Protein AF-A0A139D2P6-F1 (afdb_monomer)

Mean predicted aligned error: 5.19 Å

Secondary structure (DSSP, 8-state):
---GGG--HHHHHHHHTTT--HHHHHHHHHHHHHHHHHHHHHHHHTPPPPPPP-

Sequence (54 aa):
TKKPASVKKEDLDRLREFDLSDRDILDLNQVVAYFNYVNRTADGLGIELEAEHK

Radius of gyration: 14.96 Å; Cα contacts (8 Å, |Δi|>4): 11; chains: 1; bounding box: 28×34×33 Å

Foldseek 3Di:
DPCPVPDDPVNVVVVVVVVQDPVNVVVVVVVVVVVVVVVCVCVVVVNDDPDDDD

pLDDT: mean 91.06, std 13.29, range [41.25, 98.56]

Structure (mmCIF, N/CA/C/O backbone):
data_AF-A0A139D2P6-F1
#
_entry.id   AF-A0A139D2P6-F1
#
loop_
_atom_site.group_PDB
_atom_site.id
_atom_site.type_symbol
_atom_site.label_atom_id
_atom_site.label_alt_id
_atom_site.label_comp_id
_atom_site.label_asym_id
_atom_site.label_entity_id
_atom_site.label_seq_id
_atom_site.pdbx_PDB_ins_code
_atom_site.Cartn_x
_atom_site.Cartn_y
_atom_site.Cartn_z
_atom_site.occupancy
_atom_site.B_iso_or_equiv
_atom_site.auth_seq_id
_atom_site.auth_comp_id
_atom_site.auth_asym_id
_atom_site.auth_atom_id
_atom_site.pdbx_PDB_model_num
ATOM 1 N N . THR A 1 1 ? -4.043 0.686 -6.754 1.00 65.31 1 THR A N 1
ATOM 2 C CA . THR A 1 1 ? -3.543 1.952 -6.148 1.00 65.31 1 THR A CA 1
ATOM 3 C C . THR A 1 1 ? -3.692 3.092 -7.127 1.00 65.31 1 THR A C 1
ATOM 5 O O . THR A 1 1 ? -3.240 2.983 -8.256 1.00 65.31 1 THR A O 1
ATOM 8 N N . LYS A 1 2 ? -4.371 4.169 -6.722 1.00 92.06 2 LYS A N 1
ATOM 9 C CA . LYS A 1 2 ? -4.611 5.344 -7.586 1.00 92.06 2 LYS A CA 1
ATOM 10 C C . LYS A 1 2 ? -4.443 6.674 -6.845 1.00 92.06 2 LYS A C 1
ATOM 12 O O . LYS A 1 2 ? -4.047 7.655 -7.455 1.00 92.06 2 LYS A O 1
ATOM 17 N N . LYS A 1 3 ? -4.734 6.705 -5.539 1.00 96.38 3 LYS A N 1
ATOM 18 C CA . LYS A 1 3 ? -4.677 7.914 -4.703 1.00 96.38 3 LYS A CA 1
ATOM 19 C C . LYS A 1 3 ? -4.128 7.601 -3.297 1.00 96.38 3 LYS A C 1
ATOM 21 O O . LYS A 1 3 ? -4.886 7.653 -2.336 1.00 96.38 3 LYS A O 1
ATOM 26 N N . PRO A 1 4 ? -2.842 7.221 -3.154 1.00 94.62 4 PRO A N 1
ATOM 27 C CA . PRO A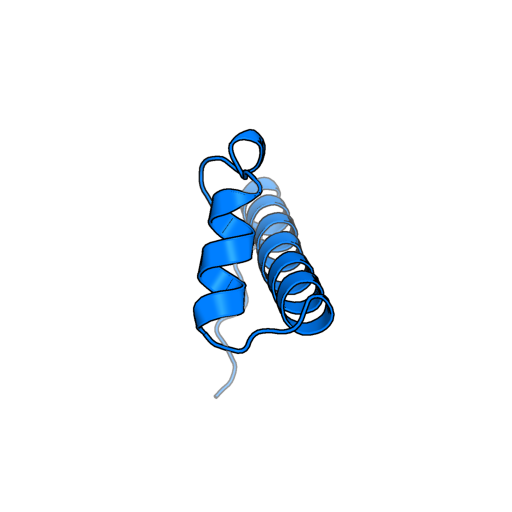 1 4 ? -2.285 6.815 -1.856 1.00 94.62 4 PRO A CA 1
ATOM 28 C C . PRO A 1 4 ? -2.344 7.935 -0.806 1.00 94.62 4 PRO A C 1
ATOM 30 O O . PRO A 1 4 ? -2.639 7.672 0.350 1.00 94.62 4 PRO A O 1
ATOM 33 N N . ALA A 1 5 ? -2.170 9.194 -1.219 1.00 96.50 5 ALA A N 1
ATOM 34 C CA . ALA A 1 5 ? -2.266 10.354 -0.330 1.00 96.50 5 ALA A CA 1
ATOM 35 C C . ALA A 1 5 ? -3.703 10.683 0.124 1.00 96.50 5 ALA A C 1
ATOM 37 O O . ALA A 1 5 ? -3.902 11.595 0.918 1.00 96.50 5 ALA A O 1
ATOM 38 N N . SER A 1 6 ? -4.715 9.989 -0.407 1.00 97.81 6 SER A N 1
ATOM 39 C CA . SER A 1 6 ? -6.117 10.185 -0.027 1.00 97.81 6 SER A CA 1
ATOM 40 C C . SER A 1 6 ? -6.614 9.172 1.001 1.00 97.81 6 SER A C 1
ATOM 42 O O . SER A 1 6 ? -7.786 9.258 1.349 1.00 97.81 6 SER A O 1
ATOM 44 N N . VAL A 1 7 ? -5.772 8.233 1.454 1.00 96.56 7 VAL A N 1
ATOM 45 C CA . VAL A 1 7 ? -6.134 7.276 2.510 1.00 96.56 7 VAL A CA 1
ATOM 46 C C . VAL A 1 7 ? -6.415 8.034 3.804 1.00 96.56 7 VAL A C 1
ATOM 48 O O . VAL A 1 7 ? -5.631 8.897 4.205 1.00 96.56 7 VAL A O 1
ATOM 51 N N . LYS A 1 8 ? -7.532 7.710 4.451 1.00 97.81 8 LYS A N 1
ATOM 52 C CA . LYS A 1 8 ? -7.958 8.311 5.718 1.00 97.81 8 LYS A CA 1
ATOM 53 C C . LYS A 1 8 ? -8.223 7.245 6.773 1.00 97.81 8 LYS A C 1
ATOM 55 O O . LYS A 1 8 ? -8.219 6.049 6.493 1.00 97.81 8 LYS A O 1
ATOM 60 N N . LYS A 1 9 ? -8.476 7.689 8.006 1.00 97.25 9 LYS A N 1
ATOM 61 C CA . LYS A 1 9 ? -8.777 6.798 9.129 1.00 97.25 9 LYS A CA 1
ATOM 62 C C . LYS A 1 9 ? -10.017 5.940 8.859 1.00 97.25 9 LYS A C 1
ATOM 64 O O . LYS A 1 9 ? -9.998 4.760 9.182 1.00 97.25 9 LYS A O 1
ATOM 69 N N . GLU A 1 10 ? -11.030 6.496 8.199 1.00 98.31 10 GLU A N 1
ATOM 70 C CA . GLU A 1 10 ? -12.270 5.787 7.874 1.00 98.31 10 GLU A CA 1
ATOM 71 C C . GLU A 1 10 ? -12.027 4.602 6.928 1.00 98.31 10 GLU A C 1
ATOM 73 O O . GLU A 1 10 ? -12.731 3.600 7.002 1.00 98.31 10 GLU A O 1
ATOM 78 N N . ASP A 1 11 ? -11.011 4.678 6.062 1.00 97.50 11 ASP A N 1
ATOM 79 C CA . ASP A 1 11 ? -10.627 3.543 5.219 1.00 97.50 11 ASP A CA 1
ATOM 80 C C . ASP A 1 11 ? -10.054 2.396 6.066 1.00 97.50 11 ASP A C 1
ATOM 82 O O . AS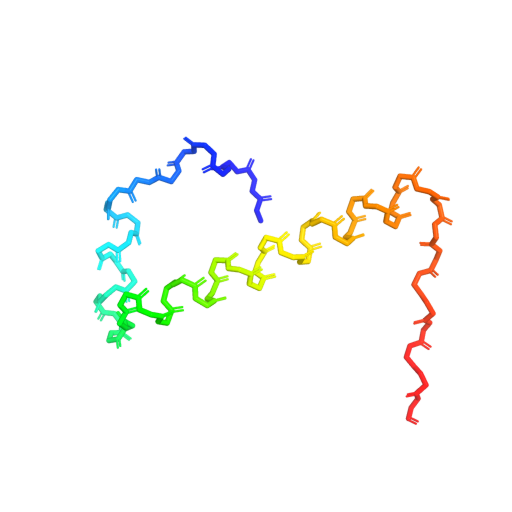P A 1 11 ? -10.312 1.233 5.771 1.00 97.50 11 ASP A O 1
ATOM 86 N N . LEU A 1 12 ? -9.311 2.714 7.134 1.00 97.56 12 LEU A N 1
ATOM 87 C CA . LEU A 1 12 ? -8.754 1.725 8.064 1.00 97.56 12 LEU A CA 1
ATOM 88 C C . LEU A 1 12 ? -9.839 1.133 8.965 1.00 97.56 12 LEU A C 1
ATOM 90 O O . LEU A 1 12 ? -9.852 -0.071 9.192 1.00 97.56 12 LEU A O 1
ATOM 94 N N . ASP A 1 13 ? -10.763 1.963 9.450 1.00 98.00 13 ASP A N 1
ATOM 95 C 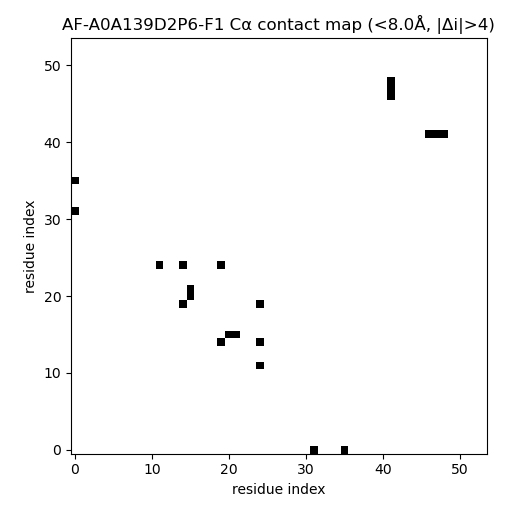CA . ASP A 1 13 ? -11.880 1.512 10.284 1.00 98.00 13 ASP A CA 1
ATOM 96 C C . ASP A 1 13 ? -12.761 0.515 9.519 1.00 98.00 13 ASP A C 1
ATOM 98 O O . ASP A 1 13 ? -13.079 -0.549 10.041 1.00 98.00 13 ASP A O 1
ATOM 102 N N . ARG A 1 14 ? -13.023 0.772 8.232 1.00 98.00 14 ARG A N 1
ATOM 103 C CA . ARG A 1 14 ? -13.723 -0.177 7.353 1.00 98.00 14 ARG A CA 1
ATOM 104 C C . ARG A 1 14 ? -12.986 -1.497 7.167 1.00 98.00 14 ARG A C 1
ATOM 106 O O . ARG A 1 14 ? -13.637 -2.505 6.947 1.00 98.00 14 ARG A O 1
ATOM 113 N N . LEU A 1 15 ? -11.653 -1.518 7.211 1.00 97.69 15 LEU A N 1
ATOM 114 C CA . LEU A 1 15 ? -10.895 -2.773 7.162 1.00 97.69 15 LEU A CA 1
ATOM 115 C C . LEU A 1 15 ? -11.020 -3.543 8.481 1.00 97.69 15 LEU A C 1
ATOM 117 O O . LEU A 1 15 ? -11.169 -4.762 8.456 1.00 97.69 15 LEU A O 1
ATOM 121 N N . ARG A 1 16 ? -11.032 -2.839 9.618 1.00 97.94 16 ARG A N 1
ATOM 122 C CA . ARG A 1 16 ? -11.243 -3.442 10.945 1.00 97.94 16 ARG A CA 1
ATOM 123 C C . ARG A 1 16 ? -12.635 -4.059 11.098 1.00 97.94 16 ARG A C 1
ATOM 125 O O . ARG A 1 16 ? -12.773 -5.038 11.817 1.00 97.94 16 ARG A O 1
ATOM 132 N N . GLU A 1 17 ? -13.645 -3.542 10.394 1.00 98.12 17 GLU A N 1
ATOM 133 C CA . GLU A 1 17 ? -14.982 -4.163 10.315 1.00 98.12 17 GLU A CA 1
ATOM 134 C C . GLU A 1 17 ? -14.960 -5.575 9.692 1.00 98.12 17 GLU A C 1
ATOM 136 O O . GLU A 1 17 ? -15.902 -6.338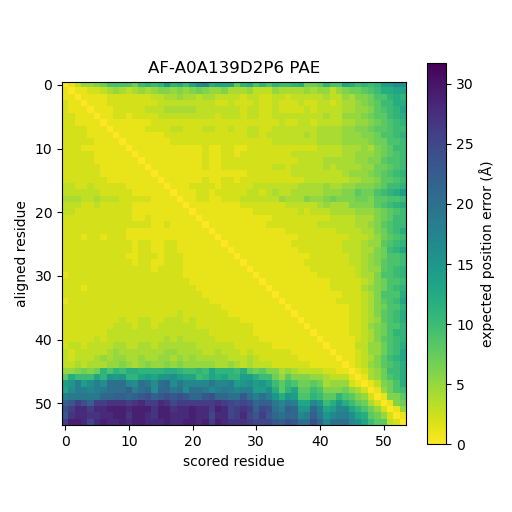 9.888 1.00 98.12 17 GLU A O 1
ATOM 141 N N . PHE A 1 18 ? -13.890 -5.940 8.974 1.00 97.31 18 PHE A N 1
ATOM 142 C CA . PHE A 1 18 ? -13.652 -7.291 8.448 1.00 97.31 18 PHE A CA 1
ATOM 143 C C . PHE A 1 18 ? -12.691 -8.113 9.325 1.00 97.31 18 PHE A C 1
ATOM 145 O O . PHE A 1 18 ? -12.014 -9.004 8.817 1.00 97.31 18 PHE A O 1
ATOM 152 N N . ASP A 1 19 ? -12.597 -7.796 10.621 1.00 97.44 19 ASP A N 1
ATOM 153 C CA . ASP A 1 19 ? -11.726 -8.461 11.603 1.00 97.44 19 ASP A CA 1
ATOM 154 C C . ASP A 1 19 ? -10.221 -8.409 11.272 1.00 97.44 19 ASP A C 1
ATOM 156 O O . ASP A 1 19 ? -9.422 -9.167 11.823 1.00 97.44 19 ASP A O 1
ATOM 160 N N . LEU A 1 20 ? -9.801 -7.482 10.403 1.00 98.06 20 LEU A N 1
ATOM 161 C CA . LEU A 1 20 ? -8.384 -7.224 10.164 1.00 98.06 20 LEU A CA 1
ATOM 162 C C . LEU A 1 20 ? -7.795 -6.457 11.350 1.00 98.06 20 LEU A C 1
ATOM 164 O O . LEU A 1 20 ? -8.220 -5.341 11.666 1.00 98.06 20 LEU A O 1
ATOM 168 N N . SER A 1 21 ? -6.776 -7.035 11.982 1.00 98.31 21 SER A N 1
ATOM 169 C CA . SER A 1 21 ? -5.997 -6.342 13.003 1.00 98.31 21 SER A CA 1
ATOM 170 C C . SER A 1 21 ? -5.138 -5.235 12.384 1.00 98.31 21 SER A C 1
ATOM 172 O O . SER A 1 21 ? -4.854 -5.228 11.185 1.00 98.31 21 SER A O 1
ATOM 174 N N . ASP A 1 22 ? -4.633 -4.317 13.211 1.00 98.19 22 ASP A N 1
ATOM 175 C CA . ASP A 1 22 ? -3.690 -3.288 12.747 1.00 98.19 22 ASP A CA 1
ATOM 176 C C . ASP A 1 22 ? -2.438 -3.893 12.094 1.00 98.19 22 ASP A C 1
ATOM 178 O O . ASP A 1 22 ? -1.854 -3.292 11.190 1.00 98.19 22 ASP A O 1
ATOM 182 N N . ARG A 1 23 ? -2.043 -5.099 12.521 1.00 98.44 23 ARG A N 1
ATOM 183 C CA . ARG A 1 23 ? -0.938 -5.828 11.905 1.00 98.44 23 ARG A CA 1
ATOM 184 C C . ARG A 1 23 ? -1.307 -6.349 10.519 1.00 98.44 23 ARG A C 1
ATOM 186 O O . ARG A 1 23 ? -0.525 -6.156 9.598 1.00 98.44 23 ARG A O 1
ATOM 193 N N . ASP A 1 24 ? -2.501 -6.911 10.347 1.00 98.56 24 ASP A N 1
ATOM 194 C CA . ASP A 1 24 ? -2.962 -7.384 9.035 1.00 98.56 24 ASP A CA 1
ATOM 195 C C . ASP A 1 24 ? -3.089 -6.222 8.038 1.00 98.56 24 ASP A C 1
ATOM 197 O O . ASP A 1 24 ? -2.730 -6.342 6.867 1.00 98.56 24 ASP A O 1
ATOM 201 N N . ILE A 1 25 ? -3.549 -5.058 8.509 1.00 98.31 25 ILE A N 1
ATOM 202 C CA . ILE A 1 25 ? -3.641 -3.835 7.701 1.00 98.31 25 ILE A CA 1
ATOM 203 C C . ILE A 1 25 ? -2.244 -3.328 7.308 1.00 98.31 25 ILE A C 1
ATOM 205 O O . ILE A 1 25 ? -2.050 -2.881 6.172 1.00 98.31 25 ILE A O 1
ATOM 209 N N . LEU A 1 26 ? -1.265 -3.402 8.217 1.00 98.00 26 LEU A N 1
ATOM 210 C CA . LEU A 1 26 ? 0.128 -3.069 7.917 1.00 98.00 26 LEU A CA 1
ATOM 211 C C . LEU A 1 26 ? 0.710 -4.017 6.863 1.00 98.00 26 LEU A C 1
ATOM 213 O O . LEU A 1 26 ? 1.282 -3.544 5.879 1.00 98.00 26 LEU A O 1
ATOM 217 N N . ASP A 1 27 ? 0.523 -5.323 7.031 1.00 98.50 27 ASP A N 1
ATOM 218 C CA . ASP A 1 27 ? 1.020 -6.335 6.096 1.00 98.50 27 ASP A CA 1
ATOM 219 C C . ASP A 1 27 ? 0.383 -6.140 4.705 1.00 98.50 27 ASP A C 1
ATOM 221 O O . ASP A 1 27 ? 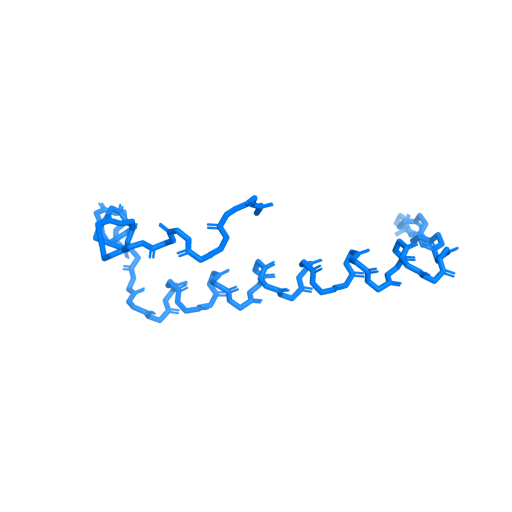1.079 -6.105 3.685 1.00 98.50 27 ASP A O 1
ATOM 225 N N . LEU A 1 28 ? -0.928 -5.875 4.651 1.00 97.75 28 LEU A N 1
ATOM 226 C CA . LEU A 1 28 ? -1.641 -5.523 3.420 1.00 97.75 28 LEU A CA 1
ATOM 227 C C . LEU A 1 28 ? -1.052 -4.273 2.753 1.00 97.75 28 LEU A C 1
ATOM 229 O O . LEU A 1 28 ? -0.835 -4.257 1.537 1.00 97.75 28 LEU A O 1
ATOM 233 N N . ASN A 1 29 ? -0.776 -3.221 3.529 1.00 97.44 29 ASN A N 1
ATOM 234 C CA . ASN A 1 29 ? -0.171 -1.998 3.007 1.00 97.44 29 ASN A CA 1
ATOM 235 C C . ASN A 1 29 ? 1.209 -2.272 2.397 1.00 97.44 29 ASN A 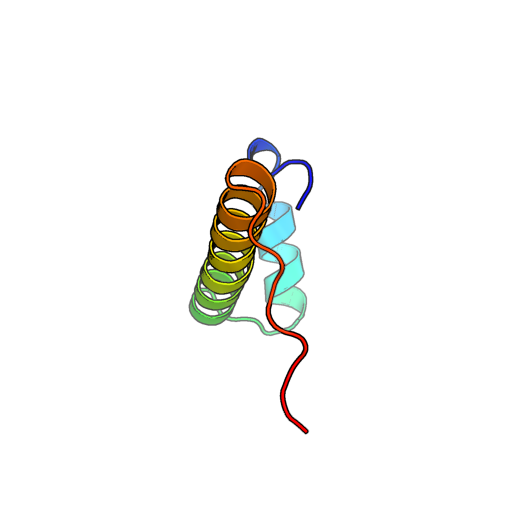C 1
ATOM 237 O O . ASN A 1 29 ? 1.480 -1.814 1.284 1.00 97.44 29 ASN A O 1
ATOM 241 N N . GLN A 1 30 ? 2.047 -3.043 3.091 1.00 98.19 30 GLN A N 1
ATOM 242 C CA . GLN A 1 30 ? 3.398 -3.378 2.650 1.00 98.19 30 GLN A CA 1
ATOM 243 C C . GLN A 1 30 ? 3.391 -4.167 1.340 1.00 98.19 30 GLN A C 1
ATOM 245 O O . GLN A 1 30 ? 4.110 -3.798 0.410 1.00 98.19 30 GLN A O 1
ATOM 250 N N . VAL A 1 31 ? 2.537 -5.189 1.221 1.00 98.12 31 VAL A N 1
ATOM 251 C CA . VAL A 1 31 ? 2.402 -5.981 -0.012 1.00 98.12 31 VAL A CA 1
ATOM 252 C C . VAL A 1 31 ? 1.956 -5.095 -1.175 1.00 98.12 31 VAL A C 1
ATOM 254 O O . VAL A 1 31 ? 2.589 -5.081 -2.234 1.00 98.12 31 VAL A O 1
ATOM 257 N N . VAL A 1 32 ? 0.901 -4.297 -0.983 1.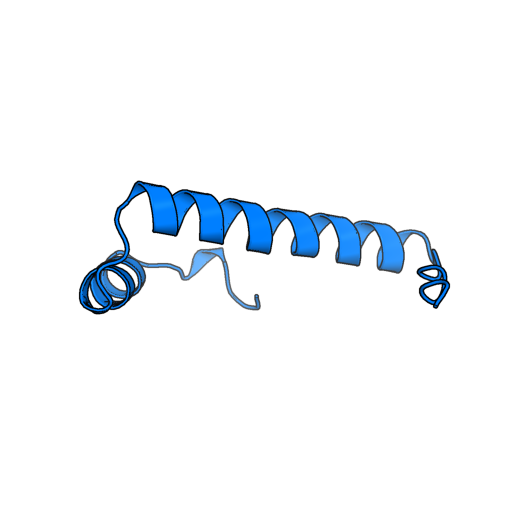00 97.50 32 VAL A N 1
ATOM 258 C CA . VAL A 1 32 ? 0.391 -3.407 -2.036 1.00 97.50 32 VAL A CA 1
ATOM 259 C C . VAL A 1 32 ? 1.451 -2.383 -2.450 1.00 97.50 32 VAL A C 1
ATOM 261 O O . VAL A 1 32 ? 1.628 -2.139 -3.648 1.00 97.50 32 VAL A O 1
ATOM 264 N N . ALA A 1 33 ? 2.164 -1.782 -1.496 1.00 97.88 33 ALA A N 1
ATOM 265 C CA . ALA A 1 33 ? 3.227 -0.817 -1.767 1.00 97.88 33 ALA A CA 1
ATOM 266 C C . ALA A 1 33 ? 4.408 -1.457 -2.512 1.00 97.88 33 ALA A C 1
ATOM 268 O O . ALA A 1 33 ? 4.903 -0.870 -3.476 1.00 97.88 33 ALA A O 1
ATOM 269 N N . TYR A 1 34 ? 4.802 -2.672 -2.128 1.00 97.19 34 TYR A N 1
ATOM 270 C CA . TYR A 1 34 ? 5.881 -3.417 -2.769 1.00 97.19 34 TYR A CA 1
ATOM 271 C C . TYR A 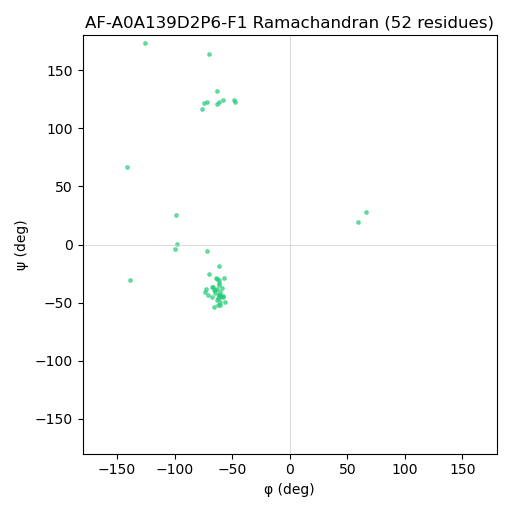1 34 ? 5.589 -3.687 -4.248 1.00 97.19 34 TYR A C 1
ATOM 273 O O . TYR A 1 34 ? 6.376 -3.291 -5.105 1.00 97.19 34 TYR A O 1
ATOM 281 N N . PHE A 1 35 ? 4.419 -4.244 -4.579 1.00 96.38 35 PHE A N 1
ATOM 282 C CA . PHE A 1 35 ? 4.047 -4.463 -5.984 1.00 96.38 35 PHE A CA 1
ATOM 283 C C . PHE A 1 35 ? 3.954 -3.154 -6.772 1.00 96.38 35 PHE A C 1
ATOM 285 O O . PHE A 1 35 ? 4.298 -3.093 -7.946 1.00 96.38 35 PHE A O 1
ATOM 292 N N . ASN A 1 36 ? 3.537 -2.065 -6.127 1.00 96.25 36 ASN A N 1
ATOM 293 C CA . ASN A 1 36 ? 3.525 -0.749 -6.756 1.00 96.25 36 ASN A CA 1
ATOM 294 C C . ASN A 1 36 ? 4.918 -0.233 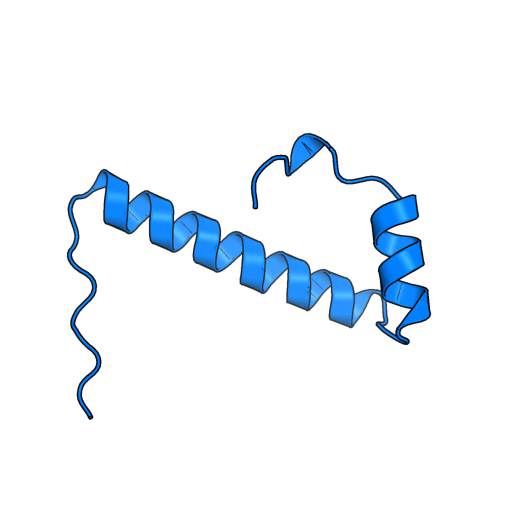-7.111 1.00 96.25 36 ASN A C 1
ATOM 296 O O . ASN A 1 36 ? 5.074 0.423 -8.143 1.00 96.25 36 ASN A O 1
ATOM 300 N N . TYR A 1 37 ? 5.894 -0.478 -6.247 1.00 95.25 37 TYR A N 1
ATOM 301 C CA . TYR A 1 37 ? 7.288 -0.175 -6.518 1.00 95.25 37 TYR A CA 1
ATOM 302 C C . TYR A 1 37 ? 7.811 -1.049 -7.664 1.00 95.25 37 TYR A C 1
ATOM 304 O O . TYR A 1 37 ? 8.245 -0.502 -8.674 1.00 95.25 37 TYR A O 1
ATOM 312 N N . VAL A 1 38 ? 7.658 -2.374 -7.559 1.00 94.62 38 VAL A N 1
ATOM 313 C CA . VAL A 1 38 ? 8.129 -3.339 -8.568 1.00 94.62 38 VAL A CA 1
ATOM 314 C C . VAL A 1 38 ? 7.554 -3.032 -9.948 1.00 94.62 38 VAL A C 1
ATOM 316 O O . VAL A 1 38 ? 8.323 -2.897 -10.894 1.00 94.62 38 VAL A O 1
ATOM 319 N N . ASN A 1 39 ? 6.237 -2.832 -10.059 1.00 92.31 39 ASN A N 1
ATOM 320 C CA . ASN A 1 39 ? 5.596 -2.547 -11.345 1.00 92.31 39 ASN A CA 1
ATOM 321 C C . ASN A 1 39 ? 6.159 -1.271 -11.981 1.00 92.31 39 ASN A C 1
ATOM 323 O O . ASN A 1 39 ? 6.500 -1.270 -13.154 1.00 92.31 39 ASN A O 1
ATOM 327 N N . ARG A 1 40 ? 6.336 -0.193 -11.201 1.00 93.75 40 ARG A N 1
ATOM 328 C CA . ARG A 1 40 ? 6.905 1.062 -11.723 1.00 93.75 40 ARG A CA 1
ATOM 329 C C . ARG A 1 40 ? 8.367 0.922 -12.126 1.00 93.75 40 ARG A C 1
ATOM 331 O O . ARG A 1 40 ? 8.785 1.566 -13.082 1.00 93.75 40 ARG A O 1
ATOM 338 N N . THR A 1 41 ? 9.145 0.132 -11.392 1.00 94.00 41 THR A N 1
ATOM 339 C CA . THR A 1 41 ? 10.540 -0.144 -11.742 1.00 94.00 41 THR A CA 1
ATOM 340 C C . THR A 1 41 ? 10.629 -0.965 -13.024 1.00 94.00 41 THR A C 1
ATOM 342 O O . THR A 1 41 ? 11.411 -0.606 -13.898 1.00 94.00 41 THR A O 1
ATOM 345 N N . ALA A 1 42 ? 9.812 -2.011 -13.165 1.00 91.81 42 ALA A N 1
ATOM 346 C CA . ALA A 1 42 ? 9.763 -2.826 -14.374 1.00 91.81 42 ALA A CA 1
ATOM 347 C C . ALA A 1 42 ? 9.317 -2.000 -15.590 1.00 91.81 42 ALA A C 1
ATOM 349 O O . ALA A 1 42 ? 10.058 -1.920 -16.569 1.00 91.81 42 ALA A O 1
ATOM 350 N N . ASP A 1 43 ? 8.189 -1.290 -15.477 1.00 91.75 43 ASP A N 1
ATOM 351 C CA . ASP A 1 43 ? 7.664 -0.413 -16.530 1.00 91.75 43 ASP A CA 1
ATOM 352 C C . ASP A 1 43 ? 8.678 0.676 -16.915 1.00 91.75 43 ASP A C 1
ATOM 354 O O . ASP A 1 43 ? 8.908 0.943 -18.092 1.00 91.75 43 ASP A O 1
ATOM 358 N N . GLY A 1 44 ? 9.313 1.307 -15.920 1.00 94.06 44 GLY A N 1
ATOM 359 C CA . GLY A 1 44 ? 10.265 2.398 -16.133 1.00 94.06 44 GLY A CA 1
ATOM 360 C C . GLY A 1 44 ? 11.586 1.967 -16.772 1.00 94.06 44 GLY A C 1
ATOM 361 O O . GLY A 1 44 ? 12.238 2.784 -17.418 1.00 94.06 44 GLY A O 1
ATOM 362 N N . LEU A 1 45 ? 11.980 0.703 -16.604 1.00 94.50 45 LEU A N 1
ATOM 363 C CA . LEU A 1 45 ? 13.193 0.132 -17.195 1.00 94.50 45 LEU A CA 1
ATOM 364 C C . LEU A 1 45 ? 12.913 -0.685 -18.465 1.00 94.50 45 LEU A C 1
ATOM 366 O O . LEU A 1 45 ? 13.860 -1.154 -19.092 1.00 94.50 45 LEU A O 1
ATOM 370 N N . GLY A 1 46 ? 11.643 -0.856 -18.850 1.00 89.31 46 GLY A N 1
ATOM 371 C CA . GLY A 1 46 ? 11.249 -1.707 -19.974 1.00 89.31 46 GLY A CA 1
ATOM 372 C C . GLY A 1 46 ? 11.529 -3.193 -19.731 1.00 89.31 46 GLY A C 1
ATOM 373 O O . GLY A 1 46 ? 11.796 -3.924 -20.680 1.00 89.31 46 GLY A O 1
ATOM 374 N N . ILE A 1 47 ? 11.523 -3.629 -18.467 1.00 87.62 47 ILE A N 1
ATOM 375 C CA . ILE A 1 47 ? 11.709 -5.036 -18.109 1.00 87.62 47 ILE A CA 1
ATOM 376 C C . ILE A 1 47 ? 10.405 -5.767 -18.410 1.00 87.62 47 ILE A C 1
ATOM 378 O O . ILE A 1 47 ? 9.381 -5.506 -17.778 1.00 87.62 47 ILE A O 1
ATOM 382 N N . GLU A 1 48 ? 10.452 -6.708 -19.347 1.00 75.31 48 GLU A N 1
ATOM 383 C CA . GLU A 1 48 ? 9.381 -7.684 -19.496 1.00 75.31 48 GLU A CA 1
ATOM 384 C C . GLU A 1 48 ? 9.455 -8.656 -18.318 1.00 75.31 48 GLU A C 1
ATOM 386 O O . GLU A 1 48 ? 10.494 -9.261 -18.051 1.00 75.31 48 GLU A O 1
ATOM 391 N N . LEU A 1 49 ? 8.359 -8.763 -17.567 1.00 68.44 49 LEU A N 1
ATOM 392 C CA . LEU A 1 49 ? 8.246 -9.794 -16.545 1.00 68.44 49 LEU A CA 1
ATOM 393 C C . LEU A 1 49 ? 8.297 -11.147 -17.258 1.00 68.44 49 LEU A C 1
ATOM 395 O O . LEU A 1 49 ? 7.469 -11.412 -18.130 1.00 68.44 49 LEU A O 1
ATOM 399 N N . GLU A 1 50 ? 9.277 -11.976 -16.896 1.00 67.38 50 GLU A N 1
ATOM 400 C CA . GLU A 1 50 ? 9.386 -13.355 -17.373 1.00 67.38 50 GLU A CA 1
ATOM 401 C C . GLU A 1 50 ? 8.023 -14.041 -17.203 1.00 67.38 50 GLU A C 1
ATOM 403 O O . GLU A 1 50 ? 7.455 -14.048 -16.106 1.00 67.38 50 GLU A O 1
ATOM 408 N N . ALA A 1 51 ? 7.472 -14.583 -18.292 1.00 56.69 51 ALA A N 1
ATOM 409 C CA . ALA A 1 51 ? 6.255 -15.377 -18.212 1.00 56.69 51 ALA A CA 1
ATOM 410 C C . ALA A 1 51 ? 6.525 -16.549 -17.260 1.00 56.69 51 ALA A C 1
ATOM 412 O O . ALA A 1 51 ? 7.495 -17.281 -17.456 1.00 56.69 51 ALA A O 1
ATOM 413 N N . GLU A 1 52 ? 5.705 -16.698 -16.216 1.00 61.25 52 GLU A N 1
ATOM 414 C CA . GLU A 1 52 ? 5.886 -17.743 -15.207 1.00 61.25 52 GLU A CA 1
ATOM 415 C C . GLU A 1 52 ? 6.140 -19.105 -15.873 1.00 61.25 52 GLU A C 1
ATOM 417 O O . GLU A 1 52 ? 5.338 -19.591 -16.679 1.00 61.25 52 GLU A O 1
ATOM 422 N N . HIS A 1 53 ? 7.271 -19.728 -15.534 1.00 52.97 53 HIS A N 1
ATOM 423 C CA . HIS A 1 53 ? 7.475 -21.144 -15.804 1.00 52.97 53 HIS A CA 1
ATOM 424 C C . HIS A 1 53 ? 6.404 -21.936 -15.039 1.00 52.97 53 HIS A C 1
ATOM 426 O O . HIS A 1 53 ? 6.278 -21.798 -13.823 1.00 52.97 53 HIS A O 1
ATOM 432 N N . LYS A 1 54 ? 5.641 -22.726 -15.803 1.00 41.25 54 LYS A N 1
ATOM 433 C CA . LYS A 1 54 ? 4.633 -23.701 -15.357 1.00 41.25 54 LYS A CA 1
ATOM 434 C C . LYS A 1 54 ? 5.113 -24.631 -14.247 1.00 41.25 54 LYS A C 1
ATOM 436 O O . LYS A 1 54 ? 6.266 -25.104 -14.351 1.00 41.25 54 LYS A O 1
#

Solvent-accessible surface area (backbone atoms only — not comparable to full-atom values): 3428 Å² total; per-residue (Å²): 141,91,57,78,91,68,70,51,71,68,62,53,53,59,44,40,74,70,75,42,47,77,64,53,53,48,53,52,50,51,53,56,51,48,53,54,50,52,51,51,52,28,64,74,70,69,53,76,76,76,77,78,81,129